Protein AF-0000000087149848 (afdb_homodimer)

Organism: NCBI:txid1816183

InterPro domains:
  IPR036388 Winged helix-like DNA-binding domain superfamily [G3DSA:1.10.10.10] (1-80)
  IPR036390 Winged helix DNA-binding domain superfamily [SSF46785] (18-70)

Sequence (164 aa):
MTKSDDAILELLGDAGIAIPPTAIAFNIENVSRPTVDRRLPKLEAAGLVKRYDDPKGYTEITEKGRKYLSGDLKASDLEIGAMTKSDDAILELLGDAGIAIPPTAIAFNIENVSRPTVDRRLPKLEAAGLVKRYDDPKGYTEITEKGRKYLSGDLKASDLEIGA

Radius of gyration: 17.08 Å; Cα contacts (8 Å, |Δi|>4): 250; chains: 2; bounding box: 29×56×37 Å

Structure (mmCIF, N/CA/C/O backbone):
data_AF-0000000087149848-model_v1
#
loop_
_entity.id
_entity.type
_entity.pdbx_description
1 polymer 'ArsR family transcriptional regulator'
#
loop_
_atom_site.group_PDB
_atom_site.id
_atom_site.type_symbol
_atom_site.label_atom_id
_atom_site.label_alt_id
_atom_site.label_comp_id
_atom_site.label_asym_id
_atom_site.label_entity_id
_atom_site.label_seq_id
_atom_site.pdbx_PDB_ins_code
_atom_site.Cartn_x
_atom_site.Cartn_y
_atom_site.Cartn_z
_atom_site.occupancy
_atom_site.B_iso_or_equiv
_atom_site.auth_seq_id
_atom_site.auth_comp_id
_atom_site.auth_asym_id
_atom_site.auth_atom_id
_atom_site.pdbx_PDB_model_num
ATOM 1 N N . MET A 1 1 ? -4.52 19.031 12.633 1 92.56 1 MET A N 1
ATOM 2 C CA . MET A 1 1 ? -4.73 17.656 12.203 1 92.56 1 MET A CA 1
ATOM 3 C C . MET A 1 1 ? -6.223 17.359 12.078 1 92.56 1 MET A C 1
ATOM 5 O O . MET A 1 1 ? -7.004 17.688 12.969 1 92.56 1 MET A O 1
ATOM 9 N N . THR A 1 2 ? -6.551 16.812 11.047 1 94.62 2 THR A N 1
ATOM 10 C CA . THR A 1 2 ? -7.953 16.516 10.781 1 94.62 2 THR A CA 1
ATOM 11 C C . THR A 1 2 ? -8.219 15.008 10.898 1 94.62 2 THR A C 1
ATOM 13 O O . THR A 1 2 ? -7.293 14.219 11.086 1 94.62 2 THR A O 1
ATOM 16 N N . LYS A 1 3 ? -9.508 14.695 10.82 1 96.38 3 LYS A N 1
ATOM 17 C CA . LYS A 1 3 ? -9.867 13.281 10.805 1 96.38 3 LYS A CA 1
ATOM 18 C C . LYS A 1 3 ? -9.25 12.562 9.609 1 96.38 3 LYS A C 1
ATOM 20 O O . LYS A 1 3 ? -8.859 11.398 9.711 1 96.38 3 LYS A O 1
ATOM 25 N N . SER A 1 4 ? -9.234 13.297 8.492 1 98 4 SER A N 1
ATOM 26 C CA . SER A 1 4 ? -8.609 12.727 7.301 1 98 4 SER A CA 1
ATOM 27 C C . SER A 1 4 ? -7.121 12.484 7.516 1 98 4 SER A C 1
ATOM 29 O O . SER A 1 4 ? -6.578 11.477 7.059 1 98 4 SER A O 1
ATOM 31 N N . ASP A 1 5 ? -6.465 13.438 8.172 1 97.69 5 ASP A N 1
ATOM 32 C CA . ASP A 1 5 ? -5.051 13.242 8.484 1 97.69 5 ASP A CA 1
ATOM 33 C C . ASP A 1 5 ? -4.836 11.953 9.273 1 97.69 5 ASP A C 1
ATOM 35 O O . ASP A 1 5 ? -3.949 11.156 8.945 1 97.69 5 ASP A O 1
ATOM 39 N N . ASP A 1 6 ? -5.617 11.812 10.289 1 97.5 6 ASP A N 1
ATOM 40 C CA . ASP A 1 6 ? -5.496 10.633 11.133 1 97.5 6 ASP A CA 1
ATOM 41 C C . ASP A 1 6 ? -5.73 9.352 10.328 1 97.5 6 ASP A C 1
ATOM 43 O O . ASP A 1 6 ? -5.008 8.367 10.492 1 97.5 6 ASP A O 1
ATOM 47 N N . ALA A 1 7 ? -6.789 9.383 9.5 1 98.5 7 ALA A N 1
ATOM 48 C CA . ALA A 1 7 ? -7.113 8.211 8.688 1 98.5 7 ALA A CA 1
ATOM 49 C C . ALA A 1 7 ? -5.969 7.871 7.738 1 98.5 7 ALA A C 1
ATOM 51 O O . ALA A 1 7 ? -5.633 6.695 7.559 1 98.5 7 ALA A O 1
ATOM 52 N N . ILE A 1 8 ? -5.344 8.859 7.133 1 98.81 8 ILE A N 1
ATOM 53 C CA . ILE A 1 8 ? -4.227 8.672 6.207 1 98.81 8 ILE A CA 1
ATOM 54 C C . ILE A 1 8 ? -3.035 8.078 6.953 1 98.81 8 ILE A C 1
ATOM 56 O O . ILE A 1 8 ? -2.441 7.098 6.5 1 98.81 8 ILE A O 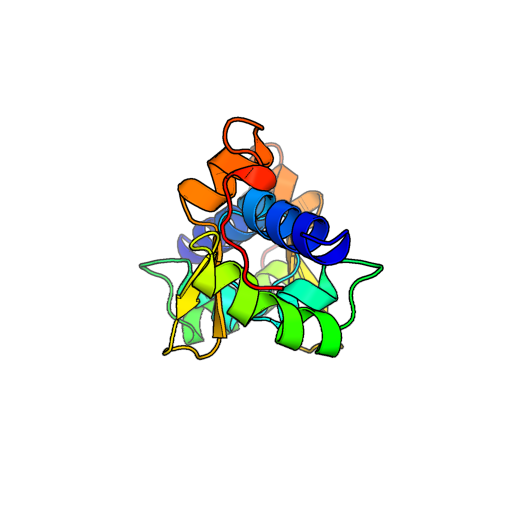1
ATOM 60 N N . LEU A 1 9 ? -2.693 8.641 8.086 1 98.69 9 LEU A N 1
ATOM 61 C CA . LEU A 1 9 ? -1.548 8.164 8.859 1 98.69 9 LEU A CA 1
ATOM 62 C C . LEU A 1 9 ? -1.78 6.746 9.359 1 98.69 9 LEU A C 1
ATOM 64 O O . LEU A 1 9 ? -0.853 5.938 9.391 1 98.69 9 LEU A O 1
ATOM 68 N N . GLU A 1 10 ? -3.004 6.496 9.781 1 98.75 10 GLU A N 1
ATOM 69 C CA . GLU A 1 10 ? -3.318 5.148 10.25 1 98.75 10 GLU A CA 1
ATOM 70 C C . GLU A 1 10 ? -3.141 4.121 9.133 1 98.75 10 GLU A C 1
ATOM 72 O O . GLU A 1 10 ? -2.541 3.066 9.344 1 98.75 10 GLU A O 1
ATOM 77 N N . LEU A 1 11 ? -3.703 4.434 7.965 1 98.81 11 LEU A N 1
ATOM 78 C CA . LEU A 1 11 ? -3.541 3.533 6.832 1 98.81 11 LEU A CA 1
ATOM 79 C C . LEU A 1 11 ? -2.064 3.289 6.539 1 98.81 11 LEU A C 1
ATOM 81 O O . LEU A 1 11 ? -1.646 2.143 6.352 1 98.81 11 LEU A O 1
ATOM 85 N N . LEU A 1 12 ? -1.319 4.383 6.426 1 98.88 12 LEU A N 1
ATOM 86 C CA . LEU A 1 12 ? 0.1 4.27 6.109 1 98.88 12 LEU A CA 1
ATOM 87 C C . LEU A 1 12 ? 0.84 3.496 7.195 1 98.88 12 LEU A C 1
ATOM 89 O O . LEU A 1 12 ? 1.741 2.709 6.898 1 98.88 12 LEU A O 1
ATOM 93 N N . GLY A 1 13 ? 0.501 3.775 8.422 1 98.62 13 GLY A N 1
ATOM 94 C CA . GLY A 1 13 ? 1.096 3.045 9.531 1 98.62 13 GLY A CA 1
ATOM 95 C C . GLY A 1 13 ? 0.807 1.557 9.492 1 98.62 13 GLY A C 1
ATOM 96 O O . GLY A 1 13 ? 1.702 0.738 9.711 1 98.62 13 GLY A O 1
ATOM 97 N N . ASP A 1 14 ? -0.425 1.179 9.242 1 98 14 ASP A N 1
ATOM 98 C CA . ASP A 1 14 ? -0.837 -0.22 9.18 1 98 14 ASP A CA 1
ATOM 99 C C . ASP A 1 14 ? -0.184 -0.93 7.996 1 98 14 ASP A C 1
ATOM 101 O O . ASP A 1 14 ? 0.248 -2.078 8.117 1 98 14 ASP A O 1
ATOM 105 N N . ALA A 1 15 ? -0.168 -0.273 6.891 1 98.19 15 ALA A N 1
ATOM 106 C CA . ALA A 1 15 ? 0.388 -0.872 5.68 1 98.19 15 ALA A CA 1
ATOM 107 C C . ALA A 1 15 ? 1.894 -1.082 5.812 1 98.19 15 ALA A C 1
ATOM 109 O O . ALA A 1 15 ? 2.414 -2.139 5.449 1 98.19 15 ALA A O 1
ATOM 110 N N . GLY A 1 16 ? 2.566 -0.006 6.203 1 97.81 16 GLY A N 1
ATOM 111 C CA . GLY A 1 16 ? 3.996 -0.111 6.449 1 97.81 16 GLY A CA 1
ATOM 112 C C . GLY A 1 16 ? 4.824 -0.067 5.18 1 97.81 16 GLY A C 1
ATOM 113 O O . GLY A 1 16 ? 5.973 -0.52 5.164 1 97.81 16 GLY A O 1
ATOM 114 N N . ILE A 1 17 ? 4.262 0.39 4.121 1 98.5 17 ILE A N 1
ATOM 115 C CA . ILE A 1 17 ? 4.953 0.474 2.84 1 98.5 17 ILE A CA 1
ATOM 116 C C . ILE A 1 17 ? 4.668 1.823 2.186 1 98.5 17 ILE A C 1
ATOM 118 O O . ILE A 1 17 ? 3.818 2.582 2.66 1 98.5 17 ILE A O 1
ATOM 122 N N . ALA A 1 18 ? 5.43 2.172 1.127 1 98.69 18 ALA A N 1
ATOM 123 C CA . ALA A 1 18 ? 5.184 3.369 0.327 1 98.69 18 ALA A CA 1
ATOM 124 C C . ALA A 1 18 ? 4.117 3.111 -0.731 1 98.69 18 ALA A C 1
ATOM 126 O O . ALA A 1 18 ? 4.215 2.152 -1.502 1 98.69 18 ALA A O 1
ATOM 127 N N . ILE A 1 19 ? 3.154 3.938 -0.735 1 98.81 19 ILE A N 1
ATOM 128 C CA . ILE A 1 19 ? 2.088 3.75 -1.713 1 98.81 19 ILE A CA 1
ATOM 129 C C . ILE A 1 19 ? 1.687 5.098 -2.305 1 98.81 19 ILE A C 1
ATOM 131 O O . ILE A 1 19 ? 1.893 6.145 -1.681 1 98.81 19 ILE A O 1
ATOM 135 N N . PRO A 1 20 ? 1.087 5.098 -3.539 1 98.69 20 PRO A N 1
ATOM 136 C CA . PRO A 1 20 ? 0.665 6.359 -4.156 1 98.69 20 PRO A CA 1
ATOM 137 C C . PRO A 1 20 ? -0.6 6.934 -3.521 1 98.69 20 PRO A C 1
ATOM 139 O O . PRO A 1 20 ? -1.376 6.195 -2.908 1 98.69 20 PRO A O 1
ATOM 142 N N . PRO A 1 21 ? -0.819 8.219 -3.797 1 98.69 21 PRO A N 1
ATOM 143 C CA . PRO A 1 21 ? -1.999 8.875 -3.225 1 98.69 21 PRO A CA 1
ATOM 144 C C . PRO A 1 21 ? -3.305 8.188 -3.625 1 98.69 21 PRO A C 1
ATOM 146 O O . PRO A 1 21 ? -4.234 8.102 -2.82 1 98.69 21 PRO A O 1
ATOM 149 N N . THR A 1 22 ? -3.35 7.645 -4.832 1 98.31 22 THR A N 1
ATOM 150 C CA . THR A 1 22 ? -4.559 6.965 -5.289 1 98.31 22 THR A CA 1
ATOM 151 C C . THR A 1 22 ? -4.828 5.719 -4.449 1 98.31 22 THR A C 1
ATOM 153 O O . THR A 1 22 ? -5.98 5.41 -4.141 1 98.31 22 THR A O 1
ATOM 156 N N . ALA A 1 23 ? -3.77 4.992 -4.121 1 98.62 23 ALA A N 1
ATOM 157 C CA . ALA A 1 23 ? -3.943 3.803 -3.291 1 98.62 23 ALA A CA 1
ATOM 158 C C . ALA A 1 23 ? -4.41 4.176 -1.887 1 98.62 23 ALA A C 1
ATOM 160 O O . ALA A 1 23 ? -5.176 3.439 -1.263 1 98.62 23 ALA A O 1
ATOM 161 N N . ILE A 1 24 ? -3.887 5.293 -1.396 1 98.88 24 ILE A N 1
ATOM 162 C CA . ILE A 1 24 ? -4.332 5.754 -0.085 1 98.88 24 ILE A CA 1
ATOM 163 C C . ILE A 1 24 ? -5.84 5.988 -0.106 1 98.88 24 ILE A C 1
ATOM 165 O O . ILE A 1 24 ? -6.57 5.461 0.738 1 98.88 24 ILE A O 1
ATOM 169 N N . ALA A 1 25 ? -6.316 6.73 -1.057 1 98.81 25 ALA A N 1
ATOM 170 C CA . ALA A 1 25 ? -7.738 7.047 -1.169 1 98.81 25 ALA A CA 1
ATOM 171 C C . ALA A 1 25 ? -8.57 5.781 -1.368 1 98.81 25 ALA A C 1
ATOM 173 O O . ALA A 1 25 ? -9.648 5.645 -0.787 1 98.81 25 ALA A O 1
ATOM 174 N N . PHE A 1 26 ? -8.062 4.871 -2.154 1 98.56 26 PHE A N 1
ATOM 175 C CA . PHE A 1 26 ? -8.773 3.646 -2.498 1 98.56 26 PHE A CA 1
ATOM 176 C C . PHE A 1 26 ? -9 2.787 -1.26 1 98.56 26 PHE A C 1
ATOM 178 O O . PHE A 1 26 ? -10.008 2.074 -1.168 1 98.56 26 PHE A O 1
ATOM 185 N N . ASN A 1 27 ? -8.109 2.922 -0.307 1 98.56 27 ASN A N 1
ATOM 186 C CA . ASN A 1 27 ? -8.133 1.996 0.82 1 98.56 27 ASN A CA 1
ATOM 187 C C . ASN A 1 27 ? -8.758 2.637 2.057 1 98.56 27 ASN A C 1
ATOM 189 O O . ASN A 1 27 ? -8.82 2.014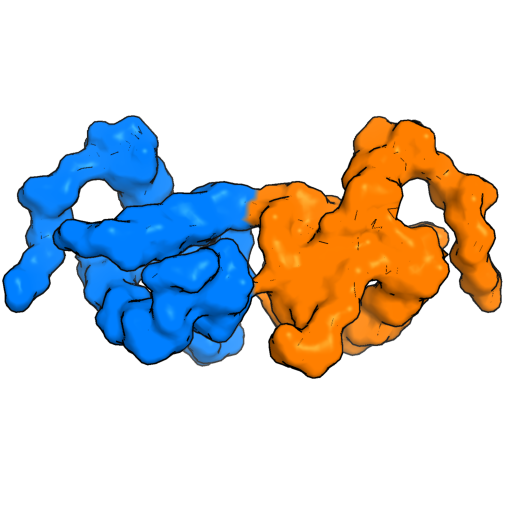 3.119 1 98.56 27 ASN A O 1
ATOM 193 N N . ILE A 1 28 ? -9.234 3.9 1.912 1 98.56 28 ILE A N 1
ATOM 194 C CA . ILE A 1 28 ? -9.891 4.566 3.033 1 98.56 28 ILE A CA 1
ATOM 195 C C . ILE A 1 28 ? -11.328 4.918 2.652 1 98.56 28 ILE A C 1
ATOM 197 O O . ILE A 1 28 ? -11.562 5.633 1.678 1 98.56 28 ILE A O 1
ATOM 201 N N . GLU A 1 29 ? -12.375 4.5 3.191 1 95.69 29 GLU A N 1
ATOM 202 C CA . GLU A 1 29 ? -13.781 4.688 2.844 1 95.69 29 GLU A CA 1
ATOM 203 C C . GLU A 1 29 ? -14.156 6.168 2.844 1 95.69 29 GLU A C 1
ATOM 205 O O . GLU A 1 29 ? -14.883 6.629 1.962 1 95.69 29 GLU A O 1
ATOM 210 N N . ASN A 1 30 ? -13.695 6.988 3.652 1 94.75 30 ASN A N 1
ATOM 211 C CA . ASN A 1 30 ? -14.227 8.336 3.812 1 94.75 30 ASN A CA 1
ATOM 212 C C . ASN A 1 30 ? -13.156 9.398 3.578 1 94.75 30 ASN A C 1
ATOM 214 O O . ASN A 1 30 ? -13.211 10.484 4.156 1 94.75 30 ASN A O 1
ATOM 218 N N . VAL A 1 31 ? -12.305 9.062 2.785 1 98.44 31 VAL A N 1
ATOM 219 C CA . VAL A 1 31 ? -11.305 10.047 2.385 1 98.44 31 VAL A CA 1
ATOM 220 C C . VAL A 1 31 ? -11.133 10.016 0.867 1 98.44 31 VAL A C 1
ATOM 222 O O . VAL A 1 31 ? -10.664 9.023 0.307 1 98.44 31 VAL A O 1
ATOM 225 N N . SER A 1 32 ? -11.547 11.156 0.184 1 98.56 32 SER A N 1
ATOM 226 C CA . SER A 1 32 ? -11.5 11.211 -1.273 1 98.56 32 SER A CA 1
ATOM 227 C C . SER A 1 32 ? -10.078 11.477 -1.772 1 98.56 32 SER A C 1
ATOM 229 O O . SER A 1 32 ? -9.242 11.984 -1.027 1 98.56 32 SER A O 1
ATOM 231 N N . ARG A 1 33 ? -9.891 11.195 -3.023 1 98.38 33 ARG A N 1
ATOM 232 C CA . ARG A 1 33 ? -8.586 11.414 -3.635 1 98.38 33 ARG A CA 1
ATOM 233 C C . ARG A 1 33 ? -8.195 12.891 -3.57 1 98.38 33 ARG A C 1
ATOM 235 O O . ARG A 1 33 ? -7.066 13.219 -3.209 1 98.38 33 ARG A O 1
ATOM 242 N N . PRO A 1 34 ? -9.07 13.859 -3.846 1 98.81 34 PRO A N 1
ATOM 243 C CA . PRO A 1 34 ? -8.695 15.273 -3.693 1 98.81 34 PRO A CA 1
ATOM 244 C C . PRO A 1 34 ? -8.312 15.625 -2.262 1 98.81 34 PRO A C 1
ATOM 246 O O . PRO A 1 34 ? -7.375 16.406 -2.045 1 98.81 34 PRO A O 1
ATOM 249 N N . THR A 1 35 ? -9.008 15.055 -1.308 1 98.81 35 THR A N 1
ATOM 250 C CA . THR A 1 35 ? -8.656 15.297 0.086 1 98.81 35 THR A CA 1
ATOM 251 C C . THR A 1 35 ? -7.25 14.773 0.385 1 98.81 35 THR A C 1
ATOM 253 O O . THR A 1 35 ? -6.445 15.469 1.012 1 98.81 35 THR A O 1
ATOM 256 N N . VAL A 1 36 ? -6.965 13.602 -0.085 1 98.88 36 VAL A N 1
ATOM 257 C CA . VAL A 1 36 ? -5.637 13.023 0.092 1 98.88 36 VAL A CA 1
ATOM 258 C C . VAL A 1 36 ? -4.586 13.953 -0.508 1 98.88 36 VAL A C 1
ATOM 260 O O . VAL A 1 36 ? -3.574 14.25 0.131 1 98.88 36 VAL A O 1
ATOM 263 N N . ASP A 1 37 ? -4.809 14.406 -1.678 1 98.69 37 ASP A N 1
ATOM 264 C CA . ASP A 1 37 ? -3.867 15.281 -2.375 1 98.69 37 ASP A CA 1
ATOM 265 C C . ASP A 1 37 ? -3.633 16.578 -1.593 1 98.69 37 ASP A C 1
ATOM 267 O O . ASP A 1 37 ? -2.529 17.125 -1.603 1 98.69 37 ASP A O 1
ATOM 271 N N . ARG A 1 38 ? -4.617 17 -0.967 1 98.5 38 ARG A N 1
ATOM 272 C CA . ARG A 1 38 ? -4.52 18.25 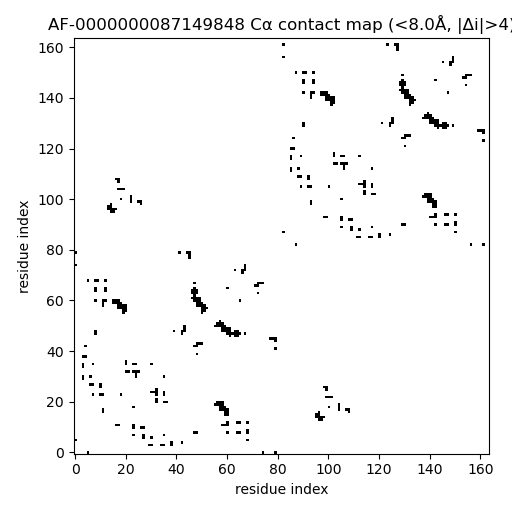-0.215 1 98.5 38 ARG A CA 1
ATOM 273 C C . ARG A 1 38 ? -3.781 18.031 1.102 1 98.5 38 ARG A C 1
ATOM 275 O O . ARG A 1 38 ? -3.021 18.906 1.54 1 98.5 38 ARG A O 1
ATOM 282 N N . ARG A 1 39 ? -3.982 16.953 1.698 1 98.62 39 ARG A N 1
ATOM 283 C CA . ARG A 1 39 ? -3.508 16.719 3.059 1 98.62 39 ARG A CA 1
ATOM 284 C C . ARG A 1 39 ? -2.066 16.219 3.059 1 98.62 39 ARG A C 1
ATOM 286 O O . ARG A 1 39 ? -1.297 16.547 3.969 1 98.62 39 ARG A O 1
ATOM 293 N N . LEU A 1 40 ? -1.613 15.492 2.068 1 98.75 40 LEU A N 1
ATOM 294 C CA . LEU A 1 40 ? -0.309 14.836 2.088 1 98.75 40 LEU A CA 1
ATOM 295 C C . LEU A 1 40 ? 0.813 15.867 2.166 1 98.75 40 LEU A C 1
ATOM 297 O O . LEU A 1 40 ? 1.778 15.68 2.91 1 98.75 40 LEU A O 1
ATOM 301 N N . PRO A 1 41 ? 0.737 16.984 1.378 1 98.19 41 PRO A N 1
ATOM 302 C CA . PRO A 1 41 ? 1.796 17.984 1.524 1 98.19 41 PRO A CA 1
ATOM 303 C C . PRO A 1 41 ? 1.894 18.531 2.943 1 98.19 41 PRO A C 1
ATOM 305 O O . PRO A 1 41 ? 2.994 18.812 3.426 1 98.19 41 PRO A O 1
ATOM 308 N N . LYS A 1 42 ? 0.804 18.672 3.582 1 97.62 42 LYS A N 1
ATOM 309 C CA . LYS A 1 42 ? 0.809 19.172 4.953 1 97.62 42 LYS A CA 1
ATOM 310 C C . LYS A 1 42 ? 1.426 18.156 5.906 1 97.62 42 LYS A C 1
ATOM 312 O O . LYS A 1 42 ? 2.193 18.516 6.801 1 97.62 42 LYS A O 1
ATOM 317 N N . LEU A 1 43 ? 1.029 16.906 5.727 1 98.31 43 LEU A N 1
ATOM 318 C CA . LEU A 1 43 ? 1.594 15.836 6.547 1 98.31 43 LEU A CA 1
ATOM 319 C C . LEU A 1 43 ? 3.1 15.719 6.336 1 98.31 43 LEU A C 1
ATOM 321 O O . LEU A 1 43 ? 3.846 15.445 7.277 1 98.31 43 LEU A O 1
ATOM 325 N N . GLU A 1 44 ? 3.488 15.883 5.078 1 98.5 44 GLU A N 1
ATOM 326 C CA . GLU A 1 44 ? 4.914 15.859 4.766 1 98.5 44 GLU A CA 1
ATOM 327 C C . GLU A 1 44 ? 5.641 17.031 5.422 1 98.5 44 GLU A C 1
ATOM 329 O O . GLU A 1 44 ? 6.715 16.859 6 1 98.5 44 GLU A O 1
ATOM 334 N N . ALA A 1 45 ? 5.082 18.203 5.266 1 97.25 45 ALA A N 1
ATOM 335 C CA . ALA A 1 45 ? 5.672 19.406 5.863 1 97.25 45 ALA A CA 1
ATOM 336 C C . ALA A 1 45 ? 5.836 19.234 7.371 1 97.25 45 ALA A C 1
ATOM 338 O O . ALA A 1 45 ? 6.797 19.75 7.957 1 97.25 45 ALA A O 1
ATOM 339 N N . ALA A 1 46 ? 4.91 18.531 7.957 1 96.88 46 ALA A N 1
ATOM 340 C CA . ALA A 1 46 ? 4.945 18.297 9.398 1 96.88 46 ALA A CA 1
ATOM 341 C C . ALA A 1 46 ? 5.93 17.188 9.75 1 96.88 46 ALA A C 1
ATOM 343 O O . ALA A 1 46 ? 6.176 16.922 10.93 1 96.88 46 ALA A O 1
ATOM 344 N N . GLY A 1 47 ? 6.422 16.5 8.711 1 97.56 47 GLY A N 1
ATOM 345 C CA . GLY A 1 47 ? 7.402 15.453 8.914 1 97.56 47 GLY A CA 1
ATOM 346 C C . GLY A 1 47 ? 6.781 14.109 9.242 1 97.56 47 GLY A C 1
ATOM 347 O O . GLY A 1 47 ? 7.473 13.195 9.695 1 97.56 47 GLY A O 1
ATOM 348 N N . LEU A 1 48 ? 5.527 13.961 9.039 1 98.38 48 LEU A N 1
ATOM 349 C CA . LEU A 1 48 ? 4.82 12.75 9.453 1 98.38 48 LEU A CA 1
ATOM 350 C C . LEU A 1 48 ? 4.855 11.695 8.352 1 98.38 48 LEU A C 1
ATOM 352 O O . LEU A 1 48 ? 4.637 10.516 8.609 1 98.38 48 LEU A O 1
ATOM 356 N N . VAL A 1 49 ? 5.109 12.148 7.164 1 98.81 49 VAL A N 1
ATOM 357 C CA . VAL A 1 49 ? 5.273 11.234 6.039 1 98.81 49 VAL A CA 1
ATOM 358 C C . VAL A 1 49 ? 6.434 11.695 5.16 1 98.81 49 VAL A C 1
ATOM 360 O O . VAL A 1 49 ? 6.875 12.844 5.254 1 98.81 49 VAL A O 1
ATOM 363 N N . LYS A 1 50 ? 6.945 10.773 4.488 1 98.75 50 LYS A N 1
ATOM 364 C CA . LYS A 1 50 ? 7.898 11.016 3.408 1 98.75 50 LYS A CA 1
ATOM 365 C C . LYS A 1 50 ? 7.277 10.703 2.049 1 98.75 50 LYS A C 1
ATOM 367 O O . LYS A 1 50 ? 6.582 9.695 1.893 1 98.75 50 LYS A O 1
ATOM 372 N N . ARG A 1 51 ? 7.508 11.57 1.177 1 98.62 51 ARG A N 1
ATOM 373 C CA . ARG A 1 51 ? 6.988 11.367 -0.172 1 98.62 51 ARG A CA 1
ATOM 374 C C . ARG A 1 51 ? 8.125 11.305 -1.19 1 98.62 51 ARG A C 1
ATOM 376 O O . ARG A 1 51 ? 9.094 12.055 -1.09 1 98.62 51 ARG A O 1
ATOM 383 N N . TYR A 1 52 ? 8.008 10.484 -2.141 1 97.94 52 TYR A N 1
ATOM 384 C CA . TYR A 1 52 ? 9.031 10.266 -3.162 1 97.94 52 TYR A CA 1
ATOM 385 C C . TYR A 1 52 ? 8.703 11.055 -4.426 1 97.94 52 TYR A C 1
ATOM 387 O O . TYR A 1 52 ? 7.535 11.273 -4.746 1 97.94 52 TYR A O 1
ATOM 395 N N . ASP A 1 53 ? 9.828 11.398 -5.051 1 96.62 53 ASP A N 1
ATOM 396 C CA . ASP A 1 53 ? 9.68 12.07 -6.34 1 96.62 53 ASP A CA 1
ATOM 397 C C . ASP A 1 53 ? 9.609 11.055 -7.48 1 96.62 53 ASP A C 1
ATOM 399 O O . ASP A 1 53 ? 9.062 11.344 -8.547 1 96.62 53 ASP A O 1
ATOM 403 N N . ASP A 1 54 ? 10.258 9.82 -7.207 1 95.5 54 ASP A N 1
ATOM 404 C CA . ASP A 1 54 ? 10.273 8.742 -8.188 1 95.5 54 ASP A CA 1
ATOM 405 C C . ASP A 1 54 ? 10.062 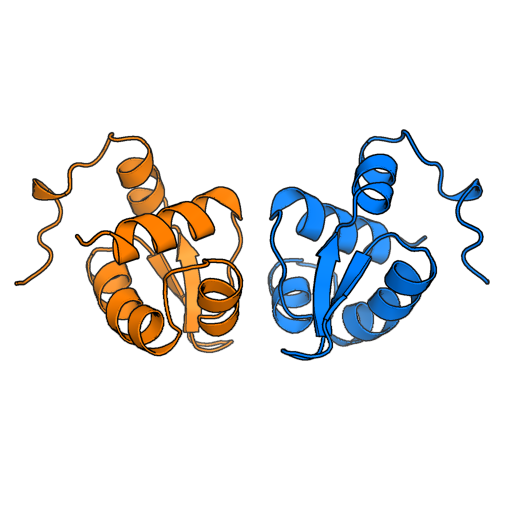7.387 -7.516 1 95.5 54 ASP A C 1
ATOM 407 O O . ASP A 1 54 ? 10.984 6.836 -6.91 1 95.5 54 ASP A O 1
ATOM 411 N N . PRO A 1 55 ? 8.867 6.773 -7.754 1 95.5 55 PRO A N 1
ATOM 412 C CA . PRO A 1 55 ? 7.75 7.367 -8.484 1 95.5 55 PRO A CA 1
ATOM 413 C C . PRO A 1 55 ? 7.098 8.523 -7.738 1 95.5 55 PRO A C 1
ATOM 415 O O . PRO A 1 55 ? 7.121 8.562 -6.504 1 95.5 55 PRO A O 1
ATOM 418 N N . LYS A 1 56 ? 6.508 9.375 -8.43 1 95.94 56 LYS A N 1
ATOM 419 C CA . LYS A 1 56 ? 6.012 10.641 -7.891 1 95.94 56 LYS A CA 1
ATOM 420 C C . LYS A 1 56 ? 4.859 10.406 -6.918 1 95.94 56 LYS A C 1
ATOM 422 O O . LYS A 1 56 ? 3.887 9.727 -7.25 1 95.94 56 LYS A O 1
ATOM 427 N N . GLY A 1 57 ? 4.992 10.938 -5.777 1 97.44 57 GLY A N 1
ATOM 428 C CA . GLY A 1 57 ? 3.885 11.047 -4.844 1 97.44 57 GLY A CA 1
ATOM 429 C C . GLY A 1 57 ? 3.768 9.852 -3.918 1 97.44 57 GLY A C 1
ATOM 430 O O . GLY A 1 57 ? 2.922 9.836 -3.021 1 97.44 57 GLY A O 1
ATOM 431 N N . TYR A 1 58 ? 4.59 8.836 -4.184 1 98.75 58 TYR A N 1
ATOM 432 C CA . TYR A 1 58 ? 4.586 7.707 -3.256 1 98.75 58 TYR A CA 1
ATOM 433 C C . TYR A 1 58 ? 4.902 8.164 -1.838 1 98.75 58 TYR A C 1
ATOM 435 O O . TYR A 1 58 ? 5.789 9 -1.631 1 98.75 58 TYR A O 1
ATOM 443 N N . THR A 1 59 ? 4.082 7.625 -0.907 1 98.94 59 THR A N 1
ATOM 444 C CA . THR A 1 59 ? 4.129 8.141 0.457 1 98.94 59 THR A CA 1
ATOM 445 C C . THR A 1 59 ? 4.297 7 1.459 1 98.94 59 THR A C 1
ATOM 447 O O . THR A 1 59 ? 3.641 5.965 1.341 1 98.94 59 THR A O 1
ATOM 450 N N . GLU A 1 60 ? 5.129 7.176 2.348 1 98.75 60 GLU A N 1
ATOM 451 C CA . GLU A 1 60 ? 5.281 6.254 3.471 1 98.75 60 GLU A CA 1
ATOM 452 C C . GLU A 1 60 ? 5.355 7.012 4.797 1 98.75 60 GLU A C 1
ATOM 454 O O . GLU A 1 60 ? 5.738 8.18 4.828 1 98.75 60 GLU A O 1
ATOM 459 N N . ILE A 1 61 ? 4.926 6.414 5.789 1 98.81 61 ILE A N 1
ATOM 460 C CA . ILE A 1 61 ? 4.906 7.051 7.102 1 98.81 61 ILE A CA 1
ATOM 461 C C . ILE A 1 61 ? 6.32 7.086 7.676 1 98.81 61 ILE A C 1
ATOM 463 O O . ILE A 1 61 ? 7.102 6.152 7.473 1 98.81 61 ILE A O 1
ATOM 467 N N . THR A 1 62 ? 6.68 8.172 8.352 1 98.69 62 THR A N 1
ATOM 468 C CA . THR A 1 62 ? 7.977 8.305 9 1 98.69 62 THR A CA 1
ATOM 469 C C . THR A 1 62 ? 7.91 7.793 10.438 1 98.69 62 THR A C 1
ATOM 471 O O . THR A 1 62 ? 6.836 7.453 10.938 1 98.69 62 THR A O 1
ATOM 474 N N . GLU A 1 63 ? 9.125 7.758 11.062 1 98.06 63 GLU A N 1
ATOM 475 C CA . GLU A 1 63 ? 9.148 7.438 12.484 1 98.06 63 GLU A CA 1
ATOM 476 C C . GLU A 1 63 ? 8.328 8.438 13.289 1 98.06 63 GLU A C 1
ATOM 478 O O . GLU A 1 63 ? 7.617 8.062 14.227 1 98.06 63 GLU A O 1
ATOM 483 N N . LYS A 1 64 ? 8.438 9.711 12.945 1 97.56 64 LYS A N 1
ATOM 484 C CA . LYS A 1 64 ? 7.645 10.742 13.609 1 97.56 64 LYS A CA 1
ATOM 485 C C . LYS A 1 64 ? 6.152 10.484 13.43 1 97.56 64 LYS A C 1
ATOM 487 O O . LYS A 1 64 ? 5.371 10.641 14.367 1 97.56 64 LYS A O 1
ATOM 492 N N . GLY A 1 65 ? 5.773 10.164 12.234 1 98.25 65 GLY A N 1
ATOM 493 C CA . GLY A 1 65 ? 4.383 9.812 11.984 1 98.25 65 GLY A CA 1
ATOM 494 C C . GLY A 1 65 ? 3.898 8.648 12.828 1 98.25 65 GLY A C 1
ATOM 495 O O . GLY A 1 65 ? 2.77 8.664 13.328 1 98.25 65 GLY A O 1
ATOM 496 N N . ARG A 1 66 ? 4.77 7.691 13.008 1 98.31 66 ARG A N 1
ATOM 497 C CA . ARG A 1 66 ? 4.422 6.535 13.82 1 98.31 66 ARG A CA 1
ATOM 498 C C . ARG A 1 66 ? 4.277 6.922 15.289 1 98.31 66 ARG A C 1
ATOM 500 O O . ARG A 1 66 ? 3.4 6.41 15.992 1 98.31 66 ARG A O 1
ATOM 507 N N . LYS A 1 67 ? 5.117 7.75 15.766 1 97.19 67 LYS A N 1
ATOM 508 C CA . LYS A 1 67 ? 5.031 8.234 17.141 1 97.19 67 LYS A CA 1
ATOM 509 C C . LYS A 1 67 ? 3.738 9.008 17.375 1 97.19 67 LYS A C 1
ATOM 511 O O . LYS A 1 67 ? 3.148 8.922 18.453 1 97.19 67 LYS A O 1
ATOM 516 N N . TYR A 1 68 ? 3.377 9.766 16.406 1 97 68 TYR A N 1
ATOM 517 C CA . TYR A 1 68 ? 2.105 10.469 16.484 1 97 68 TYR A CA 1
ATOM 518 C C . TYR A 1 68 ? 0.95 9.5 16.688 1 97 68 TYR A C 1
ATOM 520 O O . TYR A 1 68 ? 0.091 9.711 17.547 1 97 68 TYR A O 1
ATOM 528 N N . LEU A 1 69 ? 0.95 8.43 15.945 1 96.44 69 LEU A N 1
ATOM 529 C CA . LEU A 1 69 ? -0.117 7.438 16.016 1 96.44 69 LEU A CA 1
ATOM 530 C C . LEU A 1 69 ? -0.145 6.766 17.391 1 96.44 69 LEU A C 1
ATOM 532 O O . LEU A 1 69 ? -1.214 6.402 17.875 1 96.44 69 LEU A O 1
ATOM 536 N N . SER A 1 70 ? 1.028 6.562 17.875 1 96 70 SER A N 1
ATOM 537 C CA . SER A 1 70 ? 1.11 5.863 19.156 1 96 70 SER A CA 1
ATOM 538 C C . SER A 1 70 ? 0.762 6.793 20.312 1 96 70 SER A C 1
ATOM 540 O O . SER A 1 70 ? 0.627 6.344 21.453 1 96 70 SER A O 1
ATOM 542 N N . GLY A 1 71 ? 0.673 8.078 20.031 1 93.5 71 GLY A N 1
ATOM 543 C CA . GLY A 1 71 ? 0.369 9.047 21.078 1 93.5 71 GLY A CA 1
ATOM 544 C C . GLY A 1 71 ? 1.608 9.617 21.734 1 93.5 71 GLY A C 1
ATOM 545 O O . GLY A 1 71 ? 1.507 10.398 22.688 1 93.5 71 GLY A O 1
ATOM 546 N N . ASP A 1 72 ? 2.711 9.227 21.25 1 92.69 72 ASP A N 1
ATOM 547 C CA . ASP A 1 72 ? 3.979 9.711 21.781 1 92.69 72 ASP A CA 1
ATOM 548 C C . ASP A 1 72 ? 4.285 11.117 21.281 1 92.69 72 ASP A C 1
ATOM 550 O O . ASP A 1 72 ? 5.219 11.766 21.766 1 92.69 72 ASP A O 1
ATOM 554 N N . LEU A 1 73 ? 3.617 11.508 20.297 1 87.5 73 LEU A N 1
ATOM 555 C CA . LEU A 1 73 ? 3.66 12.859 19.75 1 87.5 73 LEU A CA 1
ATOM 556 C C . LEU A 1 73 ? 2.26 13.453 19.656 1 87.5 73 LEU A C 1
ATOM 558 O O . LEU A 1 73 ? 1.337 12.82 19.156 1 87.5 73 LEU A O 1
ATOM 562 N N . LYS A 1 74 ? 2.152 14.648 20.25 1 85.62 74 LYS A N 1
ATOM 563 C CA . LYS A 1 74 ? 0.832 15.273 20.25 1 85.62 74 LYS A CA 1
ATOM 564 C C . LYS A 1 74 ? 0.683 16.25 19.078 1 85.62 74 LYS A C 1
ATOM 566 O O . LYS A 1 74 ? 1.664 16.844 18.641 1 85.62 74 LYS A O 1
ATOM 571 N N . ALA A 1 75 ? -0.556 16.391 18.625 1 81.69 75 ALA A N 1
ATOM 572 C CA . ALA A 1 75 ? -0.864 17.312 17.547 1 81.69 75 ALA A CA 1
ATOM 573 C C . ALA A 1 75 ? -0.393 18.719 17.875 1 81.69 75 ALA A C 1
ATOM 575 O O . ALA A 1 75 ? 0.042 19.469 16.984 1 81.69 75 ALA A O 1
ATOM 576 N N . SER A 1 76 ? -0.522 19.047 19.141 1 80.56 76 SER A N 1
ATOM 577 C CA . SER A 1 76 ? -0.122 20.375 19.609 1 80.56 76 SER A CA 1
ATOM 578 C C . SER A 1 76 ? 1.374 20.594 19.422 1 80.56 76 SER A C 1
ATOM 580 O O . SER A 1 76 ? 1.836 21.75 19.391 1 80.56 76 SER A O 1
ATOM 582 N N . ASP A 1 77 ? 2.092 19.531 19.344 1 78.44 77 ASP A N 1
ATOM 583 C CA . ASP A 1 77 ? 3.537 19.594 19.156 1 78.44 77 ASP A CA 1
ATOM 584 C C . ASP A 1 77 ? 3.887 19.781 17.672 1 78.44 77 ASP A C 1
ATOM 586 O O . ASP A 1 77 ? 5.039 20.062 17.328 1 78.44 77 ASP A O 1
ATOM 590 N N . LEU A 1 78 ? 2.848 19.562 16.891 1 72.88 78 LEU A N 1
ATOM 591 C CA . LEU A 1 78 ? 3.055 19.641 15.453 1 72.88 78 LEU A CA 1
ATOM 592 C C . LEU A 1 78 ? 2.809 21.062 14.945 1 72.88 78 LEU A C 1
ATOM 594 O O . LEU A 1 78 ? 1.861 21.719 15.375 1 72.88 78 LEU A O 1
ATOM 598 N N . GLU A 1 79 ? 3.775 21.875 14.781 1 61.75 79 GLU A N 1
ATOM 599 C CA . GLU A 1 79 ? 3.588 23.219 14.258 1 61.75 79 GLU A CA 1
ATOM 600 C C . GLU A 1 79 ? 2.832 23.188 12.93 1 61.75 79 GLU A C 1
ATOM 602 O O . GLU A 1 79 ? 3.438 23.047 11.867 1 61.75 79 GLU A O 1
ATOM 607 N N . ILE A 1 80 ? 1.746 22.453 12.828 1 53.78 80 ILE A N 1
ATOM 608 C CA . ILE A 1 80 ? 1.136 22.453 11.508 1 53.78 80 ILE A CA 1
ATOM 609 C C . ILE A 1 80 ? 0.552 23.828 11.195 1 53.78 80 ILE A C 1
ATOM 611 O O . ILE A 1 80 ? -0.222 24.375 11.992 1 53.78 80 ILE A O 1
ATOM 615 N N . GLY A 1 81 ? 1.169 24.734 10.484 1 45.88 81 GLY A N 1
ATOM 616 C CA . GLY A 1 81 ? 0.602 26 10.078 1 45.88 81 GLY A CA 1
ATOM 617 C C . GLY A 1 81 ? -0.891 25.938 9.82 1 45.88 81 GLY A C 1
ATOM 618 O O . GLY A 1 81 ? -1.388 24.953 9.273 1 45.88 81 GLY A O 1
ATOM 619 N N . ALA A 1 82 ? -1.787 26.656 10.688 1 40.66 82 ALA A N 1
ATOM 620 C CA . ALA A 1 82 ? -3.18 26.953 10.359 1 40.66 82 ALA A CA 1
ATOM 621 C C . ALA A 1 82 ? -3.332 27.312 8.883 1 40.66 82 ALA A C 1
ATOM 623 O O . ALA A 1 82 ? -2.449 27.938 8.297 1 40.66 82 ALA A O 1
ATOM 624 N N . MET B 1 1 ? 5.246 -22.203 -7.488 1 92.5 1 MET B N 1
ATOM 625 C CA . MET B 1 1 ? 5.477 -20.984 -6.727 1 92.5 1 MET B CA 1
ATOM 626 C C . MET B 1 1 ? 6.957 -20.609 -6.727 1 92.5 1 MET B C 1
ATOM 628 O O . MET B 1 1 ? 7.812 -21.469 -6.504 1 92.5 1 MET B O 1
ATOM 632 N N . THR B 1 2 ? 7.203 -19.453 -6.996 1 94.56 2 THR B N 1
ATOM 633 C CA . THR B 1 2 ? 8.578 -18.984 -7.09 1 94.56 2 THR B CA 1
ATOM 634 C C . THR B 1 2 ? 8.938 -18.109 -5.891 1 94.56 2 THR B C 1
ATOM 636 O O . THR B 1 2 ? 8.078 -17.797 -5.062 1 94.56 2 THR B O 1
ATOM 639 N N . LYS B 1 3 ? 10.219 -17.781 -5.836 1 96.38 3 LYS B N 1
ATOM 640 C CA . LYS B 1 3 ? 10.656 -16.859 -4.797 1 96.38 3 LYS B CA 1
ATOM 641 C C . LYS B 1 3 ? 9.953 -15.508 -4.93 1 96.38 3 LYS B C 1
ATOM 643 O O . LYS B 1 3 ? 9.633 -14.867 -3.926 1 96.38 3 LYS B O 1
ATOM 648 N N . SER B 1 4 ? 9.766 -15.109 -6.199 1 98 4 SER B N 1
ATOM 649 C CA . SER B 1 4 ? 9.055 -13.859 -6.441 1 98 4 SER B CA 1
ATOM 650 C C . SER B 1 4 ? 7.609 -13.945 -5.961 1 98 4 SER B C 1
ATOM 652 O O . SER B 1 4 ? 7.074 -12.977 -5.414 1 98 4 SER B O 1
ATOM 654 N N . ASP B 1 5 ? 6.977 -15.086 -6.207 1 97.62 5 ASP B N 1
ATOM 655 C CA . ASP B 1 5 ? 5.617 -15.273 -5.711 1 97.62 5 ASP B CA 1
ATOM 656 C C . ASP B 1 5 ? 5.551 -15.07 -4.199 1 97.62 5 ASP B C 1
ATOM 658 O O . ASP B 1 5 ? 4.676 -14.359 -3.699 1 97.62 5 ASP B O 1
ATOM 662 N N . ASP B 1 6 ? 6.445 -15.734 -3.539 1 97.44 6 ASP B N 1
ATOM 663 C CA . ASP B 1 6 ? 6.477 -15.641 -2.084 1 97.44 6 ASP B CA 1
ATOM 664 C C . ASP B 1 6 ? 6.684 -14.195 -1.63 1 97.44 6 ASP B C 1
ATOM 666 O O . ASP B 1 6 ? 6.035 -13.734 -0.69 1 97.44 6 ASP B O 1
ATOM 670 N N . ALA B 1 7 ? 7.652 -13.523 -2.277 1 98.5 7 ALA B N 1
ATOM 671 C CA . ALA B 1 7 ? 7.949 -12.141 -1.927 1 98.5 7 ALA B CA 1
ATOM 672 C C . ALA B 1 7 ? 6.727 -11.25 -2.133 1 98.5 7 ALA B C 1
ATOM 674 O O . ALA B 1 7 ? 6.438 -10.375 -1.309 1 98.5 7 ALA B O 1
ATOM 675 N N . ILE B 1 8 ? 5.98 -11.438 -3.219 1 98.81 8 ILE B N 1
ATOM 676 C CA . ILE B 1 8 ? 4.785 -10.664 -3.535 1 98.81 8 ILE B CA 1
ATOM 677 C C . ILE B 1 8 ? 3.711 -10.914 -2.479 1 98.81 8 ILE B C 1
ATOM 679 O O . ILE B 1 8 ? 3.123 -9.977 -1.942 1 98.81 8 ILE B O 1
ATOM 683 N N . LEU B 1 9 ? 3.475 -12.164 -2.16 1 98.69 9 LEU B N 1
ATOM 684 C CA . LEU B 1 9 ? 2.443 -12.516 -1.188 1 98.69 9 LEU B CA 1
ATOM 685 C C . LEU B 1 9 ? 2.801 -11.984 0.198 1 98.69 9 LEU B C 1
ATOM 687 O O . LEU B 1 9 ? 1.924 -11.547 0.943 1 98.69 9 LEU B O 1
ATOM 691 N N . GLU B 1 10 ? 4.082 -12.094 0.523 1 98.75 10 GLU B N 1
ATOM 692 C CA . GLU B 1 10 ? 4.512 -11.578 1.82 1 98.75 10 GLU B CA 1
ATOM 693 C C . GLU B 1 10 ? 4.266 -10.078 1.929 1 98.75 10 GLU B C 1
ATOM 695 O O . GLU B 1 10 ? 3.746 -9.594 2.939 1 98.75 10 GLU B O 1
ATOM 700 N N . LEU B 1 11 ? 4.676 -9.344 0.895 1 98.81 11 LEU B N 1
ATOM 701 C CA . LEU B 1 11 ? 4.438 -7.906 0.892 1 98.81 11 LEU B CA 1
ATOM 702 C C . LEU B 1 11 ? 2.953 -7.602 1.057 1 98.81 11 LEU B C 1
ATOM 704 O O . LEU B 1 11 ? 2.576 -6.75 1.867 1 98.81 11 LEU B O 1
ATOM 708 N N . LEU B 1 12 ? 2.15 -8.25 0.224 1 98.88 12 LEU B N 1
ATOM 709 C CA . LEU B 1 12 ? 0.714 -8 0.266 1 98.88 12 LEU B CA 1
ATOM 710 C C . LEU B 1 12 ? 0.136 -8.383 1.624 1 98.88 12 LEU B C 1
ATOM 712 O O . LEU B 1 12 ? -0.752 -7.699 2.139 1 98.88 12 LEU B O 1
ATOM 716 N N . GLY B 1 13 ? 0.595 -9.477 2.148 1 98.56 13 GLY B N 1
ATOM 717 C CA . GLY B 1 13 ? 0.161 -9.898 3.471 1 98.56 13 GLY B CA 1
ATOM 718 C C . GLY B 1 13 ? 0.52 -8.898 4.559 1 98.56 13 GLY B C 1
ATOM 719 O O . GLY B 1 13 ? -0.305 -8.594 5.422 1 98.56 13 GLY B O 1
ATOM 720 N N . ASP B 1 14 ? 1.728 -8.422 4.562 1 98 14 ASP B N 1
ATOM 721 C CA . ASP B 1 14 ? 2.199 -7.457 5.555 1 98 14 ASP B CA 1
ATOM 722 C C . ASP B 1 14 ? 1.459 -6.129 5.426 1 98 14 ASP B C 1
ATOM 724 O O . ASP B 1 14 ? 1.1 -5.512 6.43 1 98 14 ASP B O 1
ATOM 728 N N . ALA B 1 15 ? 1.293 -5.707 4.227 1 98.19 15 ALA B N 1
ATOM 729 C CA . ALA B 1 15 ? 0.643 -4.422 3.986 1 98.19 15 ALA B CA 1
ATOM 730 C C . ALA B 1 15 ? -0.828 -4.465 4.391 1 98.19 15 ALA B C 1
ATOM 732 O O . ALA B 1 15 ? -1.333 -3.539 5.027 1 98.19 15 ALA B O 1
ATOM 733 N N . GLY B 1 16 ? -1.507 -5.465 3.881 1 97.81 16 GLY B N 1
ATOM 734 C CA . GLY B 1 16 ? -2.895 -5.66 4.266 1 97.81 16 GLY B CA 1
ATOM 735 C C . GLY B 1 16 ? -3.855 -4.754 3.518 1 97.81 16 GLY B C 1
ATOM 736 O O . GLY B 1 16 ? -4.973 -4.508 3.979 1 97.81 16 GLY B O 1
ATOM 737 N N . ILE B 1 17 ? -3.438 -4.207 2.441 1 98.5 17 ILE B N 1
ATOM 738 C CA . ILE B 1 17 ? -4.262 -3.307 1.641 1 98.5 17 ILE B CA 1
ATOM 739 C C . ILE B 1 17 ? -4.113 -3.648 0.16 1 98.5 17 ILE B C 1
ATOM 741 O O . ILE B 1 17 ? -3.254 -4.453 -0.214 1 98.5 17 ILE B O 1
ATOM 745 N N . ALA B 1 18 ? -5 -3.092 -0.689 1 98.75 18 ALA B N 1
ATOM 746 C CA . ALA B 1 18 ? -4.898 -3.225 -2.141 1 98.75 18 ALA B CA 1
ATOM 747 C C . ALA B 1 18 ? -3.938 -2.191 -2.721 1 98.75 18 ALA B C 1
ATOM 749 O O . ALA B 1 18 ? -4.07 -0.994 -2.459 1 98.75 18 ALA B O 1
ATOM 750 N N . ILE B 1 19 ? -3.023 -2.67 -3.467 1 98.81 19 ILE B N 1
ATOM 751 C CA . ILE B 1 19 ? -2.057 -1.745 -4.051 1 98.81 19 ILE B CA 1
ATOM 752 C C . ILE B 1 19 ? -1.791 -2.127 -5.504 1 98.81 19 ILE B C 1
ATOM 754 O O . ILE B 1 19 ? -1.986 -3.279 -5.898 1 98.81 19 ILE B O 1
ATOM 758 N N . PRO B 1 20 ? -1.321 -1.142 -6.328 1 98.69 20 PRO B N 1
ATOM 759 C CA . PRO B 1 20 ? -1.032 -1.443 -7.73 1 98.69 20 PRO B CA 1
ATOM 760 C C . PRO B 1 20 ? 0.257 -2.24 -7.91 1 98.69 20 PRO B C 1
ATOM 762 O O . PRO B 1 20 ? 1.132 -2.211 -7.039 1 98.69 20 PRO B O 1
ATOM 765 N N . PRO B 1 21 ? 0.381 -2.832 -9.102 1 98.69 21 PRO B N 1
ATOM 766 C CA . PRO B 1 21 ? 1.582 -3.625 -9.375 1 98.69 21 PRO B CA 1
ATOM 767 C C . PRO B 1 21 ? 2.867 -2.812 -9.242 1 98.69 21 PRO B C 1
ATOM 769 O O . PRO B 1 21 ? 3.883 -3.332 -8.773 1 98.69 21 PRO B O 1
ATOM 772 N N . THR B 1 22 ? 2.809 -1.542 -9.586 1 98.25 22 THR B N 1
ATOM 773 C CA . THR B 1 22 ? 3.992 -0.696 -9.477 1 98.25 22 THR B CA 1
ATOM 774 C C . THR B 1 22 ? 4.41 -0.538 -8.016 1 98.25 22 THR B C 1
ATOM 776 O O . THR B 1 22 ? 5.605 -0.518 -7.707 1 98.25 22 THR B O 1
ATOM 779 N N . ALA B 1 23 ? 3.428 -0.385 -7.137 1 98.62 23 ALA B N 1
ATOM 780 C CA . ALA B 1 23 ? 3.748 -0.26 -5.715 1 98.62 23 ALA B CA 1
ATOM 781 C C . ALA B 1 23 ? 4.34 -1.558 -5.172 1 98.62 23 ALA B C 1
ATOM 783 O O . ALA B 1 23 ? 5.203 -1.531 -4.293 1 98.62 23 ALA B O 1
ATOM 784 N N . ILE B 1 24 ? 3.818 -2.67 -5.672 1 98.88 24 ILE B N 1
ATOM 785 C CA . ILE B 1 24 ? 4.375 -3.949 -5.25 1 98.88 24 ILE B CA 1
ATOM 786 C C . ILE B 1 24 ? 5.859 -4.008 -5.605 1 98.88 24 ILE B C 1
ATOM 788 O O . ILE B 1 24 ? 6.699 -4.289 -4.746 1 98.88 24 ILE B O 1
ATOM 792 N N . ALA B 1 25 ? 6.191 -3.719 -6.816 1 98.81 25 ALA B N 1
ATOM 793 C CA . ALA B 1 25 ? 7.574 -3.764 -7.285 1 98.81 25 ALA B CA 1
ATOM 794 C C . ALA B 1 25 ? 8.445 -2.766 -6.523 1 98.81 25 ALA B C 1
ATOM 796 O O . ALA B 1 25 ? 9.586 -3.072 -6.164 1 98.81 25 ALA B O 1
ATOM 797 N N . PHE B 1 26 ? 7.902 -1.604 -6.262 1 98.56 26 PHE B N 1
ATOM 798 C CA . PHE B 1 26 ? 8.641 -0.527 -5.609 1 98.56 26 PHE B CA 1
ATOM 799 C C . PHE B 1 26 ? 9.039 -0.922 -4.195 1 98.56 26 PHE B C 1
ATOM 801 O O . PHE B 1 26 ? 10.07 -0.485 -3.689 1 98.56 26 PHE B O 1
ATOM 808 N N . ASN B 1 27 ? 8.25 -1.786 -3.607 1 98.56 27 ASN B N 1
ATOM 809 C CA . ASN B 1 27 ? 8.438 -2.064 -2.188 1 98.56 27 ASN B CA 1
ATOM 810 C C . ASN B 1 27 ? 9.156 -3.395 -1.971 1 98.56 27 ASN B C 1
ATOM 812 O O . ASN B 1 27 ? 9.367 -3.811 -0.83 1 98.56 27 ASN B O 1
ATOM 816 N N . ILE B 1 28 ? 9.555 -4.066 -3.074 1 98.62 28 ILE B N 1
ATOM 817 C CA . ILE B 1 28 ? 10.297 -5.316 -2.953 1 98.62 28 ILE B CA 1
ATOM 818 C C . ILE B 1 28 ? 11.664 -5.176 -3.613 1 98.62 28 ILE B C 1
ATOM 820 O O . ILE B 1 28 ? 11.758 -4.852 -4.801 1 98.62 28 ILE B O 1
ATOM 824 N N . GLU B 1 29 ? 12.805 -5.281 -3.068 1 95.5 29 GLU B N 1
ATOM 825 C CA . GLU B 1 29 ? 14.156 -5.062 -3.58 1 95.5 29 GLU B CA 1
ATOM 826 C C . GLU B 1 29 ? 14.453 -5.98 -4.758 1 95.5 29 GLU B C 1
ATOM 828 O O . GLU B 1 29 ? 15.062 -5.559 -5.746 1 95.5 29 GLU B O 1
ATOM 833 N N . ASN B 1 30 ? 14.023 -7.129 -4.879 1 94.69 30 ASN B N 1
ATOM 834 C CA . ASN B 1 30 ? 14.492 -8.086 -5.875 1 94.69 30 ASN B CA 1
ATOM 835 C C . ASN B 1 30 ? 13.344 -8.633 -6.715 1 94.69 30 ASN B C 1
ATOM 837 O O . ASN B 1 30 ? 13.406 -9.766 -7.203 1 94.69 30 ASN B O 1
ATOM 841 N N . VAL B 1 31 ? 12.438 -7.867 -6.859 1 98.44 31 VAL B N 1
ATOM 842 C CA . VAL B 1 31 ? 11.344 -8.234 -7.762 1 98.44 31 VAL B CA 1
ATOM 843 C C . VAL B 1 31 ? 11.016 -7.055 -8.68 1 98.44 31 VAL B C 1
ATOM 845 O O . VAL B 1 31 ? 10.547 -6.012 -8.211 1 98.44 31 VAL B O 1
ATOM 848 N N . SER B 1 32 ? 11.289 -7.234 -10.023 1 98.56 32 SER B N 1
ATOM 849 C CA . SER B 1 32 ? 11.086 -6.148 -10.977 1 98.56 32 SER B CA 1
ATOM 850 C C . SER B 1 32 ? 9.609 -6 -11.344 1 98.56 32 SER B C 1
ATOM 852 O O . SER B 1 32 ? 8.828 -6.938 -11.172 1 98.56 32 SER B O 1
ATOM 854 N N . ARG B 1 33 ? 9.312 -4.875 -11.891 1 98.38 33 ARG B N 1
ATOM 855 C CA . ARG B 1 33 ? 7.938 -4.609 -12.305 1 98.38 33 ARG B CA 1
ATOM 856 C C . ARG B 1 33 ? 7.48 -5.609 -13.359 1 98.38 33 ARG B C 1
ATOM 858 O O . ARG B 1 33 ? 6.375 -6.156 -13.273 1 98.38 33 ARG B O 1
ATOM 865 N N . PRO B 1 34 ? 8.273 -5.973 -14.375 1 98.81 34 PRO B N 1
ATOM 866 C CA . PRO B 1 34 ? 7.848 -7 -15.32 1 98.81 34 PRO B CA 1
ATOM 867 C C . PRO B 1 34 ? 7.594 -8.352 -14.656 1 98.81 34 PRO B C 1
ATOM 869 O O . PRO B 1 34 ? 6.648 -9.055 -15.023 1 98.81 34 PRO B O 1
ATOM 872 N N . THR B 1 35 ? 8.422 -8.695 -13.695 1 98.81 35 THR B N 1
ATOM 873 C CA . THR B 1 35 ? 8.195 -9.938 -12.969 1 98.81 35 THR B CA 1
ATOM 874 C C . THR B 1 35 ? 6.863 -9.906 -12.227 1 98.81 35 THR B C 1
ATOM 876 O O . THR B 1 35 ? 6.094 -10.867 -12.281 1 98.81 35 THR B O 1
ATOM 879 N N . VAL B 1 36 ? 6.59 -8.812 -11.578 1 98.88 36 VAL B N 1
ATOM 880 C CA . VAL B 1 36 ? 5.316 -8.648 -10.883 1 98.88 36 VAL B CA 1
ATOM 881 C C . VAL B 1 36 ? 4.16 -8.828 -11.867 1 98.88 36 VAL B C 1
ATOM 883 O O . VAL B 1 36 ? 3.207 -9.555 -11.578 1 98.88 36 VAL B O 1
ATOM 886 N N . ASP B 1 37 ? 4.242 -8.195 -12.977 1 98.69 37 ASP B N 1
ATOM 887 C CA . ASP B 1 37 ? 3.189 -8.258 -13.992 1 98.69 37 ASP B CA 1
ATOM 888 C C . ASP B 1 37 ? 2.971 -9.695 -14.461 1 98.69 37 ASP B C 1
ATOM 890 O O . ASP B 1 37 ? 1.843 -10.086 -14.773 1 98.69 37 ASP B O 1
ATOM 894 N N . ARG B 1 38 ? 3.988 -10.406 -14.492 1 98.5 38 ARG B N 1
ATOM 895 C CA . ARG B 1 38 ? 3.904 -11.781 -14.969 1 98.5 38 ARG B CA 1
ATOM 896 C C . ARG B 1 38 ? 3.32 -12.695 -13.898 1 98.5 38 ARG B C 1
ATOM 898 O O . ARG B 1 38 ? 2.564 -13.625 -14.203 1 98.5 38 ARG B O 1
ATOM 905 N N . ARG B 1 39 ? 3.645 -12.461 -12.719 1 98.62 39 ARG B N 1
ATOM 906 C CA . ARG B 1 39 ? 3.33 -13.383 -11.633 1 98.62 39 ARG B CA 1
ATOM 907 C C . ARG B 1 39 ? 1.925 -13.141 -11.094 1 98.62 39 ARG B C 1
ATOM 909 O O . ARG B 1 39 ? 1.241 -14.078 -10.68 1 98.62 39 ARG B O 1
ATOM 916 N N . LEU B 1 40 ? 1.412 -11.922 -11.102 1 98.75 40 LEU B N 1
ATOM 917 C CA . LEU B 1 40 ? 0.153 -11.586 -10.445 1 98.75 40 LEU B CA 1
ATOM 918 C C . LEU B 1 40 ? -1.007 -12.359 -11.07 1 98.75 40 LEU B C 1
ATOM 920 O O . LEU B 1 40 ? -1.876 -12.867 -10.359 1 98.75 40 LEU B O 1
ATOM 924 N N . PRO B 1 41 ? -1.062 -12.445 -12.43 1 98.19 41 PRO B N 1
ATOM 925 C CA . PRO B 1 41 ? -2.15 -13.25 -13 1 98.19 41 PRO B CA 1
ATOM 926 C C . PRO B 1 41 ? -2.125 -14.703 -12.523 1 98.19 41 PRO B C 1
ATOM 928 O O . PRO B 1 41 ? -3.182 -15.305 -12.32 1 98.19 41 PRO B O 1
ATOM 931 N N . LYS B 1 42 ? -0.994 -15.234 -12.359 1 97.62 42 LYS B N 1
ATOM 932 C CA . LYS B 1 42 ? -0.881 -16.609 -11.883 1 97.62 42 LYS B CA 1
ATOM 933 C C . LYS B 1 42 ? -1.34 -16.719 -10.43 1 97.62 42 LYS B C 1
ATOM 935 O O . LYS B 1 42 ? -2.027 -17.688 -10.07 1 97.62 42 LYS B O 1
ATOM 940 N N . LEU B 1 43 ? -0.884 -15.773 -9.609 1 98.31 43 LEU B N 1
ATOM 941 C CA . LEU B 1 43 ? -1.304 -15.758 -8.219 1 98.31 43 LEU B CA 1
ATOM 942 C C . LEU B 1 43 ? -2.816 -15.602 -8.102 1 98.31 43 LEU B C 1
ATOM 944 O O . LEU B 1 43 ? -3.443 -16.188 -7.219 1 98.31 43 LEU B O 1
ATOM 948 N N . GLU B 1 44 ? -3.342 -14.75 -8.977 1 98.44 44 GLU B N 1
ATOM 949 C CA . GLU B 1 44 ? -4.789 -14.57 -9 1 98.44 44 GLU B CA 1
ATOM 950 C C . GLU B 1 44 ? -5.496 -15.852 -9.422 1 98.44 44 GLU B C 1
ATOM 952 O O . GLU B 1 44 ? -6.496 -16.25 -8.812 1 98.44 44 GLU B O 1
ATOM 957 N N . ALA B 1 45 ? -5.02 -16.453 -10.484 1 97.25 45 ALA B N 1
ATOM 958 C CA . ALA B 1 45 ? -5.602 -17.703 -10.969 1 97.25 45 ALA B CA 1
ATOM 959 C C . ALA B 1 45 ? -5.598 -18.766 -9.875 1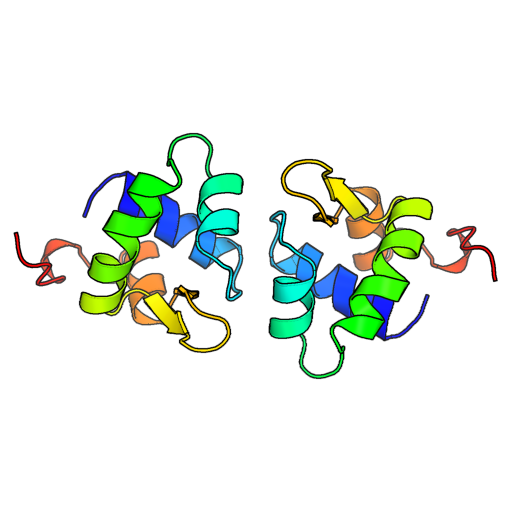 97.25 45 ALA B C 1
ATOM 961 O O . ALA B 1 45 ? -6.516 -19.594 -9.797 1 97.25 45 ALA B O 1
ATOM 962 N N . ALA B 1 46 ? -4.578 -18.734 -9.062 1 96.81 46 ALA B N 1
ATOM 963 C CA . ALA B 1 46 ? -4.453 -19.688 -7.973 1 96.81 46 ALA B CA 1
ATOM 964 C C . ALA B 1 46 ? -5.336 -19.312 -6.789 1 96.81 46 ALA B C 1
ATOM 966 O O . ALA B 1 46 ? -5.441 -20.047 -5.816 1 96.81 46 ALA B O 1
ATOM 967 N N . GLY B 1 47 ? -5.902 -18.094 -6.859 1 97.5 47 GLY B N 1
ATOM 968 C CA . GLY B 1 47 ? -6.805 -17.641 -5.816 1 97.5 47 GLY B CA 1
ATOM 969 C C . GLY B 1 47 ? -6.086 -17.016 -4.637 1 97.5 47 GLY B C 1
ATOM 970 O O . GLY B 1 47 ? -6.672 -16.828 -3.57 1 97.5 47 GLY B O 1
ATOM 971 N N . LEU B 1 48 ? -4.855 -16.688 -4.789 1 98.38 48 LEU B N 1
ATOM 972 C CA . LEU B 1 48 ? -4.047 -16.203 -3.676 1 98.38 48 LEU B CA 1
ATOM 973 C C . LEU B 1 48 ? -4.148 -14.688 -3.551 1 98.38 48 LEU B C 1
ATOM 975 O O . LEU B 1 48 ? -3.846 -14.125 -2.496 1 98.38 48 LEU B O 1
ATOM 979 N N . VAL B 1 49 ? -4.543 -14.07 -4.617 1 98.81 49 VAL B N 1
ATOM 980 C CA . VAL B 1 49 ? -4.777 -12.633 -4.602 1 98.81 49 VAL B CA 1
ATOM 981 C C . VAL B 1 49 ? -6.047 -12.305 -5.387 1 98.81 49 VAL B C 1
ATOM 983 O O . VAL B 1 49 ? -6.527 -13.125 -6.172 1 98.81 49 VAL B O 1
ATOM 986 N N . LYS B 1 50 ? -6.586 -11.227 -5.043 1 98.75 50 LYS B N 1
ATOM 987 C CA . LYS B 1 50 ? -7.656 -10.594 -5.809 1 98.75 50 LYS B CA 1
ATOM 988 C C . LYS B 1 50 ? -7.164 -9.32 -6.492 1 98.75 50 LYS B C 1
ATOM 990 O O . LYS B 1 50 ? -6.449 -8.523 -5.883 1 98.75 50 LYS B O 1
ATOM 995 N N . ARG B 1 51 ? -7.516 -9.219 -7.691 1 98.62 51 ARG B N 1
ATOM 996 C CA . ARG B 1 51 ? -7.133 -8.023 -8.438 1 98.62 51 ARG B CA 1
ATOM 997 C C . ARG B 1 51 ? -8.359 -7.254 -8.906 1 98.62 51 ARG B C 1
ATOM 999 O O . ARG B 1 51 ? -9.359 -7.852 -9.32 1 98.62 51 ARG B O 1
ATOM 1006 N N . TYR B 1 52 ? -8.32 -5.992 -8.867 1 98 52 TYR B N 1
ATOM 1007 C CA . TYR B 1 52 ? -9.422 -5.117 -9.234 1 98 52 TYR B CA 1
ATOM 1008 C C . TYR B 1 52 ? -9.281 -4.625 -10.664 1 98 52 TYR B C 1
ATOM 1010 O O . TYR B 1 52 ? -8.164 -4.461 -11.164 1 98 52 TYR B O 1
ATOM 1018 N N . ASP B 1 53 ? -10.469 -4.41 -11.219 1 96.62 53 ASP B N 1
ATOM 1019 C CA . ASP B 1 53 ? -10.492 -3.834 -12.562 1 96.62 53 ASP B CA 1
ATOM 1020 C C . ASP B 1 53 ? -10.484 -2.309 -12.508 1 96.62 53 ASP B C 1
ATOM 1022 O O . ASP B 1 53 ? -10.07 -1.648 -13.461 1 96.62 53 ASP B O 1
ATOM 1026 N N . ASP B 1 54 ? -11.039 -1.771 -11.312 1 95.62 54 ASP B N 1
ATOM 1027 C CA . ASP B 1 54 ? -11.094 -0.33 -11.094 1 95.62 54 ASP B CA 1
ATOM 1028 C C . ASP B 1 54 ? -10.758 0.018 -9.648 1 95.62 54 ASP B C 1
ATOM 1030 O O . ASP B 1 54 ? -11.586 -0.153 -8.75 1 95.62 54 ASP B O 1
ATOM 1034 N N . PRO B 1 55 ? -9.562 0.64 -9.453 1 95.56 55 PRO B N 1
ATOM 1035 C CA . PRO B 1 55 ? -8.555 0.897 -10.484 1 95.56 55 PRO B CA 1
ATOM 1036 C C . PRO B 1 55 ? -7.883 -0.38 -10.984 1 95.56 55 PRO B C 1
ATOM 1038 O O . PRO B 1 55 ? -7.777 -1.357 -10.242 1 95.56 55 PRO B O 1
ATOM 1041 N N . LYS B 1 56 ? -7.426 -0.35 -12.133 1 96 56 LYS B N 1
ATOM 1042 C CA . LYS B 1 56 ? -6.938 -1.538 -12.828 1 96 56 LYS B CA 1
ATOM 1043 C C . LYS B 1 56 ? -5.688 -2.096 -12.148 1 96 56 LYS B C 1
ATOM 1045 O O . LYS B 1 56 ? -4.719 -1.367 -11.93 1 96 56 LYS B O 1
ATOM 1050 N N . GLY B 1 57 ? -5.734 -3.332 -11.836 1 97.44 57 GLY B N 1
ATOM 1051 C CA . GLY B 1 57 ? -4.547 -4.078 -11.445 1 97.44 57 GLY B CA 1
ATOM 1052 C C . GLY B 1 57 ? -4.273 -4.023 -9.953 1 97.44 57 GLY B C 1
ATOM 1053 O O . GLY B 1 57 ? -3.34 -4.668 -9.469 1 97.44 57 GLY B O 1
ATOM 1054 N N . TYR B 1 58 ? -5.062 -3.203 -9.25 1 98.75 58 TYR B N 1
ATOM 1055 C CA . TYR B 1 58 ? -4.906 -3.201 -7.801 1 98.75 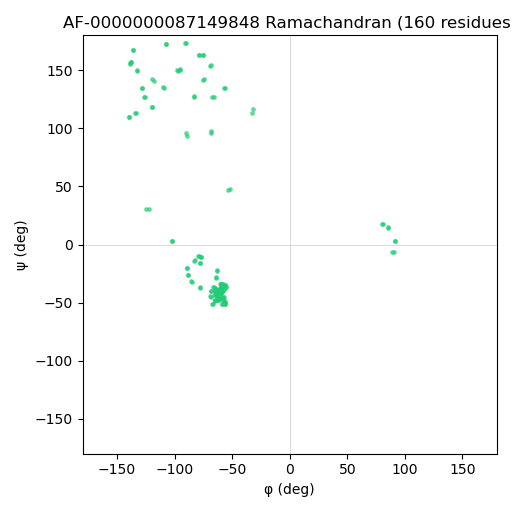58 TYR B CA 1
ATOM 1056 C C . TYR B 1 58 ? -5.094 -4.602 -7.23 1 98.75 58 TYR B C 1
ATOM 1058 O O . TYR B 1 58 ? -5.992 -5.332 -7.648 1 98.75 58 TYR B O 1
ATOM 1066 N N . THR B 1 59 ? -4.141 -4.93 -6.309 1 98.94 59 THR B N 1
ATOM 1067 C CA . THR B 1 59 ? -4.074 -6.309 -5.84 1 98.94 59 THR B CA 1
ATOM 1068 C C . THR B 1 59 ? -4.078 -6.363 -4.316 1 98.94 59 THR B C 1
ATOM 1070 O O . THR B 1 59 ? -3.391 -5.582 -3.656 1 98.94 59 THR B O 1
ATOM 1073 N N . GLU B 1 60 ? -4.832 -7.199 -3.807 1 98.75 60 GLU B N 1
ATOM 1074 C CA . GLU B 1 60 ? -4.828 -7.488 -2.375 1 98.75 60 GLU B CA 1
ATOM 1075 C C . GLU B 1 60 ? -4.797 -8.992 -2.111 1 98.75 60 GLU B C 1
ATOM 1077 O O . GLU B 1 60 ? -5.23 -9.781 -2.951 1 98.75 60 GLU B O 1
ATOM 1082 N N . ILE B 1 61 ? -4.227 -9.352 -1.086 1 98.81 61 ILE B N 1
ATOM 1083 C CA . ILE B 1 61 ? -4.102 -10.766 -0.752 1 98.81 61 ILE B CA 1
ATOM 1084 C C . ILE B 1 61 ? -5.445 -11.297 -0.267 1 98.81 61 ILE B C 1
ATOM 1086 O O . ILE B 1 61 ? -6.199 -10.586 0.403 1 98.81 61 ILE B O 1
ATOM 1090 N N . THR B 1 62 ? -5.789 -12.531 -0.63 1 98.69 62 THR B N 1
ATOM 1091 C CA . THR B 1 62 ? -7.016 -13.18 -0.186 1 98.69 62 THR B CA 1
ATOM 1092 C C . THR B 1 62 ? -6.777 -13.961 1.105 1 98.69 62 THR B C 1
ATOM 1094 O O . THR B 1 62 ? -5.641 -14.07 1.568 1 98.69 62 THR B O 1
ATOM 1097 N N . GLU B 1 63 ? -7.898 -14.477 1.646 1 98.06 63 GLU B N 1
ATOM 1098 C CA . GLU B 1 63 ? -7.762 -15.375 2.793 1 98.06 63 GLU B CA 1
ATOM 1099 C C . GLU B 1 63 ? -6.914 -16.594 2.443 1 98.06 63 GLU B C 1
ATOM 1101 O O . GLU B 1 63 ? -6.09 -17.031 3.246 1 98.06 63 GLU B O 1
ATOM 1106 N N . LYS B 1 64 ? -7.125 -17.125 1.254 1 97.5 64 LYS B N 1
ATOM 1107 C CA . LYS B 1 64 ? -6.316 -18.266 0.798 1 97.5 64 LYS B CA 1
ATOM 1108 C C . LYS B 1 64 ? -4.84 -17.875 0.723 1 97.5 64 LYS B C 1
ATOM 1110 O O . LYS B 1 64 ? -3.973 -18.672 1.117 1 97.5 64 LYS B O 1
ATOM 1115 N N . GLY B 1 65 ? -4.578 -16.75 0.179 1 98.25 65 GLY B N 1
ATOM 1116 C CA . GLY B 1 65 ? -3.209 -16.25 0.143 1 98.25 65 GLY B CA 1
ATOM 1117 C C . GLY B 1 65 ? -2.58 -16.141 1.519 1 98.25 65 GLY B C 1
ATOM 1118 O O . GLY B 1 65 ? -1.406 -16.469 1.699 1 98.25 65 GLY B O 1
ATOM 1119 N N . ARG B 1 66 ? -3.379 -15.719 2.461 1 98.25 66 ARG B N 1
ATOM 1120 C CA . ARG B 1 66 ? -2.889 -15.594 3.828 1 98.25 66 ARG B CA 1
ATOM 1121 C C . ARG B 1 66 ? -2.607 -16.969 4.438 1 98.25 66 ARG B C 1
ATOM 1123 O O . ARG B 1 66 ? -1.636 -17.141 5.176 1 98.25 66 ARG B O 1
ATOM 1130 N N . LYS B 1 67 ? -3.434 -17.891 4.184 1 97.19 67 LYS B N 1
ATOM 1131 C CA . LYS B 1 67 ? -3.227 -19.25 4.676 1 97.19 67 LYS B CA 1
ATOM 1132 C C . LYS B 1 67 ? -1.956 -19.859 4.09 1 97.19 67 LYS B C 1
ATOM 1134 O O . LYS B 1 67 ? -1.25 -20.609 4.766 1 97.19 67 LYS B O 1
ATOM 1139 N N . TYR B 1 68 ? -1.738 -19.578 2.854 1 97 68 TYR B N 1
ATOM 1140 C CA . TYR B 1 68 ? -0.503 -20.031 2.221 1 97 68 TYR B CA 1
ATOM 1141 C C . TYR B 1 68 ? 0.716 -19.5 2.969 1 97 68 TYR B C 1
ATOM 1143 O O . TYR B 1 68 ? 1.652 -20.25 3.25 1 97 68 TYR B O 1
ATOM 1151 N N . LEU B 1 69 ? 0.698 -18.25 3.318 1 96.31 69 LEU B N 1
ATOM 1152 C CA . LEU B 1 69 ? 1.814 -17.625 4.012 1 96.31 69 LEU B CA 1
ATOM 1153 C C . LEU B 1 69 ? 2.029 -18.25 5.387 1 96.31 69 LEU B C 1
ATOM 1155 O O . LEU B 1 69 ? 3.162 -18.344 5.859 1 96.31 69 LEU B O 1
ATOM 1159 N N . SER B 1 70 ? 0.925 -18.547 5.98 1 95.94 70 SER B N 1
ATOM 1160 C CA . SER B 1 70 ? 1.021 -19.094 7.332 1 95.94 70 SER B CA 1
ATOM 1161 C C . SER B 1 70 ? 1.445 -20.562 7.312 1 95.94 70 SER B C 1
ATOM 1163 O O . SER B 1 70 ? 1.727 -21.141 8.359 1 95.94 70 SER B O 1
ATOM 1165 N N . GLY B 1 71 ? 1.438 -21.172 6.137 1 93.5 71 GLY B N 1
ATOM 1166 C CA . GLY B 1 71 ? 1.799 -22.578 6.023 1 93.5 71 GLY B CA 1
ATOM 1167 C C . GLY B 1 71 ? 0.607 -23.5 6.129 1 93.5 71 GLY B C 1
ATOM 1168 O O . GLY B 1 71 ? 0.767 -24.719 6.117 1 93.5 71 GLY B O 1
ATOM 1169 N N . ASP B 1 72 ? -0.516 -22.922 6.242 1 92.75 72 ASP B N 1
ATOM 1170 C CA . ASP B 1 72 ? -1.743 -23.703 6.348 1 92.75 72 ASP B CA 1
ATOM 1171 C C . ASP B 1 72 ? -2.178 -24.234 4.984 1 92.75 72 ASP B C 1
ATOM 1173 O O . ASP B 1 72 ? -3.098 -25.047 4.895 1 92.75 72 ASP B O 1
ATOM 1177 N N . LEU B 1 73 ? -1.652 -23.703 3.996 1 87.56 73 LEU B N 1
ATOM 1178 C CA . LEU B 1 73 ? -1.831 -24.141 2.615 1 87.56 73 LEU B CA 1
ATOM 1179 C C . LEU B 1 73 ? -0.484 -24.406 1.947 1 87.56 73 LEU B C 1
ATOM 1181 O O . LEU B 1 73 ? 0.412 -23.547 2.008 1 87.56 73 LEU B O 1
ATOM 1185 N N . LYS B 1 74 ? -0.378 -25.594 1.386 1 85.69 74 LYS B N 1
ATOM 1186 C CA . LYS B 1 74 ? 0.899 -25.938 0.764 1 85.69 74 LYS B CA 1
ATOM 1187 C C . LYS B 1 74 ? 0.876 -25.641 -0.733 1 85.69 74 LYS B C 1
ATOM 1189 O O . LYS B 1 74 ? -0.178 -25.703 -1.368 1 85.69 74 LYS B O 1
ATOM 1194 N N . ALA B 1 75 ? 2.047 -25.312 -1.259 1 81.56 75 ALA B N 1
ATOM 1195 C CA . ALA B 1 75 ? 2.193 -25.047 -2.686 1 81.56 75 ALA B CA 1
ATOM 1196 C C . ALA B 1 75 ? 1.688 -26.219 -3.523 1 81.56 75 ALA B C 1
ATOM 1198 O O . ALA B 1 75 ? 1.124 -26.016 -4.602 1 81.56 75 ALA B O 1
ATOM 1199 N N . SER B 1 76 ? 1.939 -27.391 -2.988 1 80.31 76 SER B N 1
ATOM 1200 C CA . SER B 1 76 ? 1.523 -28.609 -3.678 1 80.31 76 SER B CA 1
ATOM 1201 C C . SER B 1 76 ? 0.006 -28.688 -3.811 1 80.31 76 SER B C 1
ATOM 1203 O O . SER B 1 76 ? -0.516 -29.391 -4.664 1 80.31 76 SER B O 1
ATOM 1205 N N . ASP B 1 77 ? -0.66 -27.984 -2.965 1 78.12 77 ASP B N 1
ATOM 1206 C CA . ASP B 1 77 ? -2.119 -27.953 -2.984 1 78.12 77 ASP B CA 1
ATOM 1207 C C . ASP B 1 77 ? -2.633 -26.953 -4.012 1 78.12 77 ASP B C 1
ATOM 1209 O O . ASP B 1 77 ? -3.824 -26.922 -4.324 1 78.12 77 ASP B O 1
ATOM 1213 N N . LEU B 1 78 ? -1.669 -26.141 -4.434 1 72.62 78 LEU B N 1
ATOM 1214 C CA . LEU B 1 78 ? -2.031 -25.094 -5.379 1 72.62 78 LEU B CA 1
ATOM 1215 C C . LEU B 1 78 ? -1.924 -25.594 -6.816 1 72.62 78 LEU B C 1
ATOM 1217 O O . LEU B 1 78 ? -0.977 -26.312 -7.16 1 72.62 78 LEU B O 1
ATOM 1221 N N . GLU B 1 79 ? -2.932 -26.078 -7.441 1 61.28 79 GLU B N 1
ATOM 1222 C CA . GLU B 1 79 ? -2.871 -26.516 -8.828 1 61.28 79 GLU B CA 1
ATOM 1223 C C . GLU B 1 79 ? -2.281 -25.422 -9.727 1 61.28 79 GLU B C 1
ATOM 1225 O O . GLU B 1 79 ? -3 -24.547 -10.203 1 61.28 79 GLU B O 1
ATOM 1230 N N . ILE B 1 80 ? -1.194 -24.828 -9.367 1 53.66 80 ILE B N 1
ATOM 1231 C CA . ILE B 1 80 ? -0.749 -23.766 -10.258 1 53.66 80 ILE B CA 1
ATOM 1232 C C . ILE B 1 80 ? -0.287 -24.359 -11.586 1 53.66 80 ILE B C 1
ATOM 1234 O O . ILE B 1 80 ? 0.539 -25.281 -11.609 1 53.66 80 ILE B O 1
ATOM 1238 N N . GLY B 1 81 ? -1.033 -24.453 -12.648 1 45.72 81 GLY B N 1
ATOM 1239 C CA . GLY B 1 81 ? -0.613 -24.922 -13.961 1 45.72 81 GLY B CA 1
ATOM 124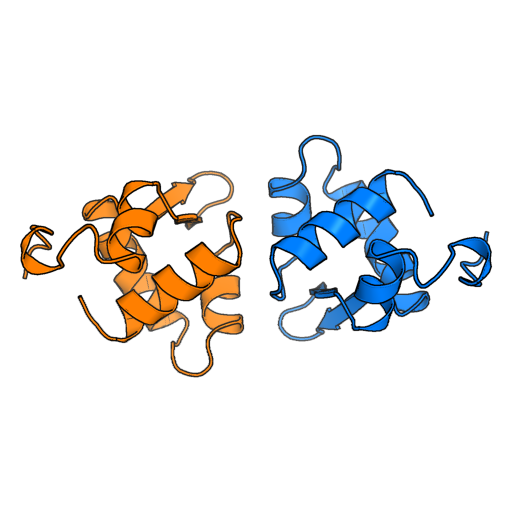0 C C . GLY B 1 81 ? 0.835 -24.594 -14.273 1 45.72 81 GLY B C 1
ATOM 1241 O O . GLY B 1 81 ? 1.326 -23.516 -13.914 1 45.72 81 GLY B O 1
ATOM 1242 N N . ALA B 1 82 ? 1.754 -25.656 -14.461 1 39.34 82 ALA B N 1
ATOM 1243 C CA . ALA B 1 82 ? 3.062 -25.5 -15.094 1 39.34 82 ALA B CA 1
ATOM 1244 C C . ALA B 1 82 ? 2.986 -24.578 -16.297 1 39.34 82 ALA B C 1
ATOM 1246 O O . ALA B 1 82 ? 1.98 -24.547 -17.016 1 39.34 82 ALA B O 1
#

Nearest PDB structures (foldseek):
  3df8-assembly1_A-2  TM=8.609E-01  e=7.233E-03  Thermoplasma volcanium
  6pco-assembly1_B  TM=9.091E-01  e=2.805E-02  Bordetella bronchiseptica
  6pcp-assembly2_B  TM=8.487E-01  e=3.404E-02  Bordetella pertussis
  3ov8-assembly1_A  TM=6.699E-01  e=2.031E-02  Archaeoglobus fulgidus
  7b5y-assembly1_D  TM=6.000E-01  e=2.311E-02  Streptococcus agalactiae

Secondary structure (DSSP, 8-state):
--HHHHHHHHHHHHH-S-B-HHHHHHT-TT--HHHHHHHHHHHHHTTSEEEEETTEEEEEE-HHHHHHHHTSS-GGGS----/--HHHHHHHHHHHHH-S-B-HHHHHHT-TT--HHHHHHHHHHHHHTTSEEEEETTEEEEEE-HHHHHHHHTSS-GGGS----

Foldseek 3Di:
DDPLLLLLLVVLLVVQDWDALVVSQVPGPPAHSVNSVVCVVLCVVLVQWDADVVVGRTIHGDPVVVCCNVVVDDPVNRVRPD/DDPLLLLLLVVLLVVQDWDALVVSQVPGPPAHSVNSVVCVVLCVVLVQWDADVVVGRTIHGDPVVVCCNVVVDDPVNRVRDD

Solvent-accessible surface area (backbone atoms only — not comparable to full-atom values): 9203 Å² total; per-residue (Å²): 136,50,74,60,53,52,54,50,50,48,51,29,56,59,28,67,49,55,39,39,56,64,41,54,24,72,73,34,95,88,37,52,53,70,55,45,66,62,45,48,59,54,39,34,74,62,46,30,29,45,68,37,78,82,65,66,54,24,32,27,56,30,73,58,30,49,33,36,75,72,61,78,37,54,72,86,73,45,81,60,80,129,135,49,72,60,54,51,53,53,51,48,52,29,56,59,27,68,50,54,39,39,57,64,41,54,23,72,69,36,95,87,38,52,53,69,55,46,66,61,45,49,60,54,38,33,75,61,47,29,30,46,68,36,78,81,64,66,53,24,32,25,56,30,71,58,29,49,33,38,74,72,60,77,38,53,73,87,73,46,79,62,80,130

pLDDT: mean 94.22, std 11.17, range [39.34, 98.94]

=== Feature glossary ===
Each block in this record encodes a different view of the same protein. In brief:

Predicted aligned error. PAE(i, j) answers: if I align the predicted and true structures on residue i, how far off (in Å) do I expect residue j to be? A block-diagonal PAE matrix with low values on the blocks and high values off-diagonal is the signature of a multi-domain protein with confidently predicted domains but uncertain inter-domain orientation.

Contact-map, Ramachandran, and PAE plots. Plot images: a contact map (which residues are close in 3D, as an N×N binary image), a Ramachandran scatter (backbone torsion angles, revealing secondary-structure composition at a glance), and — for AlphaFold structures — a PAE heatmap (pairwise prediction confidence).

Backbone torsions (φ/ψ). φ (phi) and ψ (psi) are the two rotatable backbone dihedrals per residue: φ is the C(i-1)–N–Cα–C torsion, ψ is the N–Cα–C–N(i+1) torsion, both in degrees on (−180°, 180°]. α-helical residues cluster near (−60°, −45°); β-strand residues near (−120°, +130°). A Ramachandran plot is simply a scatter of (φ, ψ) for every residue.

Foldseek 3Di. A 3Di character summarizes, for each residue, the relative orientation of the Cα frame of its nearest spatial neighbor. Because it encodes fold topology rather than chemistry, 3Di alignments detect remote structural similarity that sequence alignment misses.

Radius of gyration, Cα contacts, bounding box. Three whole-structure scalars: the radius of gyration (RMS distance of Cα from centroid, in Å), the count of Cα–Cα contacts (pairs closer than 8 Å and separated by more than four residues in sequence — i.e. tertiary, not local, contacts), and the bounding-box dimensions. Together they distinguish compact globular folds from extended fibres or disordered chains.

Sequence. Sequence gives the chain of amino acids in standard one-letter code (A=alanine, C=cysteine, …, Y=tyrosine), read N→C. It is the only feature that is directly encoded by the gene; all structural features are derived from the folded form of this sequence.

mmCIF coordinates. Atomic coordinates in PDBx/mmCIF format — the same representation the Protein Data Bank distributes. Each line of the _atom_site loop places one backbone atom in Cartesian space (units: ångströms, origin: arbitrary).

Secondary structure (3-state, P-SEA). Three-state secondary structure (P-SEA) collapses the eight DSSP classes into helix (a), strand (b), and coil (c). P-SEA assigns these from Cα geometry alone — distances and angles — without requiring backbone oxygens, so it works on any Cα trace.

InterPro / GO / CATH / organism. Functional annotations link the protein to curated databases. InterPro entries identify conserved domains and families by matching the sequence against member-database signatures (Pfam, PROSITE, CDD, …). Gene Ontology (GO) terms describe molecular function, biological process, and cellular component in a controlled vocabulary. CATH places the structure in a hierarchical fold classification (Class/Architecture/Topology/Homologous-superfamily). The organism is the source species.

B-factor. B-factor (Debye–Waller factor) reflects atomic displacement in the crystal lattice. It is an experimental observable (units Å²), not a prediction; low values mean the atom is pinned down, high values mean it moves or is heterogeneous across the crystal.

Rendered structure images. Structure images are PyMOL renders from six orthogonal camera directions. Cartoon representation draws helices as coils and strands as arrows; sticks shows the backbone as bonds; surface shows the solvent-excluded envelope. Rainbow coloring maps sequence position to hue (blue→red, N→C); chain coloring assigns a distinct color per polypeptide.

Solvent-accessible surface area. Solvent-accessible surface area (SASA) is the area in Å² traced out by the centre of a 1.4 Å probe sphere (a water molecule) rolled over the protein's van der Waals surface (Shrake–Rupley / Lee–Richards construction). Buried residues have near-zero SASA; fully exposed residues can exceed 200 Å². The total SASA scales roughly with the number of surface residues.

Secondary structure (8-state, DSSP). The SS8 string is DSSP's per-residue secondary-structure call. α-helix (H) means an i→i+4 H-bond ladder; β-strand (E) means the residue participates in a β-sheet; 3₁₀ (G) and π (I) are tighter and wider helices; T/S are turns/bends; '-' is loop.

pLDDT. For AlphaFold models, the B-factor field carries pLDDT — the model's own estimate of local accuracy on a 0–100 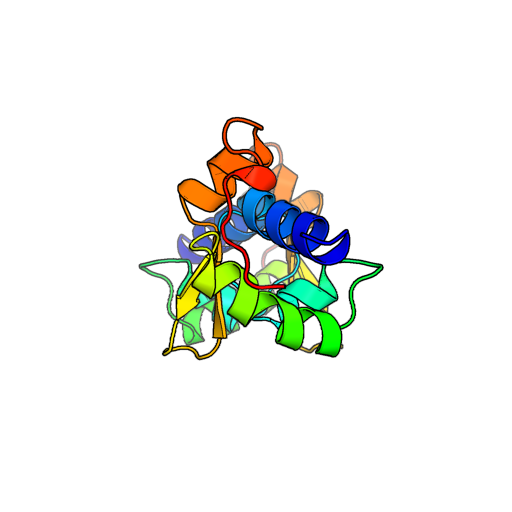scale. Regions with pLDDT<50 should be treated as essentially unmodeled; they often correspond to intrinsically disordered segments.

Nearest PDB structures. Nearest PDB neighbors are the top structural matches found by Foldseek when searching this structure against the entire Protein Data Bank. Each hit reports a TM-score (0 to 1; >0.5 almost always implies the same fold) and an E-value. These are *structural* homologs — they may share no detectable sequence similarity.